Protein AF-A0A9W7D9N8-F1 (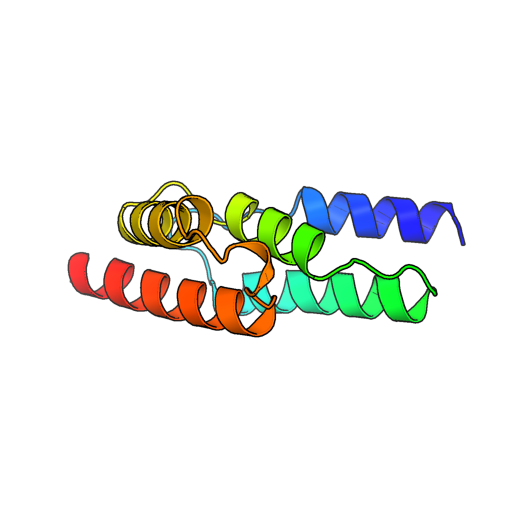afdb_monomer_lite)

Secondary structure (DSSP, 8-state):
-HHHHHHHHHHHHH--PPTT--HHHHHHHHHHHHHHHHHTT----HHHHHHHHHHHS-S-HHHHHHHHHHHT-TTGGG--HHHHHHHHHHHHHHHHHTT-

Radius of gyration: 13.98 Å; chains: 1; bounding box: 38×23×36 Å

pLDDT: mean 94.78, std 7.56, range [47.47, 98.56]

Foldseek 3Di:
DVVVLVVLVVCLQPQAADVVHDLVVSLVSNVVSQVVNVVVVRHDDFLNLLVSLLVRYDPDDLSVVLSCCLVPDPVVVPDGNVNSSVSSVVSSVVSVVVVD

Organism: NCBI:txid1490495

Structure (mmCIF, N/CA/C/O backbone):
data_AF-A0A9W7D9N8-F1
#
_entry.id   AF-A0A9W7D9N8-F1
#
loop_
_atom_site.group_PDB
_atom_site.id
_atom_site.type_symbol
_atom_site.label_atom_id
_atom_site.label_alt_id
_atom_site.label_comp_id
_atom_site.label_asym_id
_atom_site.label_entity_id
_atom_site.label_seq_id
_atom_site.pdbx_PDB_ins_code
_atom_site.Cartn_x
_atom_site.Cartn_y
_atom_site.Cartn_z
_atom_site.occupancy
_atom_site.B_iso_or_equiv
_atom_site.auth_seq_id
_atom_site.auth_comp_id
_atom_site.auth_asym_id
_atom_site.auth_atom_id
_atom_site.pdbx_PDB_model_num
ATOM 1 N N . MET A 1 1 ? 14.584 2.618 -21.177 1.00 70.06 1 MET A N 1
ATOM 2 C CA . MET A 1 1 ? 14.310 1.627 -20.114 1.00 70.06 1 MET A CA 1
ATOM 3 C C . MET A 1 1 ? 14.517 2.194 -18.707 1.00 70.06 1 MET A C 1
ATOM 5 O O . MET A 1 1 ? 13.548 2.288 -17.966 1.00 70.06 1 MET A O 1
ATOM 9 N N . ALA A 1 2 ? 15.721 2.668 -18.358 1.00 86.81 2 ALA A N 1
ATOM 10 C CA . ALA A 1 2 ? 16.037 3.171 -17.010 1.00 86.81 2 ALA A CA 1
ATOM 11 C C . ALA A 1 2 ? 15.096 4.284 -16.494 1.00 86.81 2 ALA A C 1
ATOM 13 O O . ALA A 1 2 ? 14.679 4.253 -15.338 1.00 86.81 2 ALA A O 1
ATOM 14 N N . HIS A 1 3 ? 14.693 5.231 -17.354 1.00 92.25 3 HIS A N 1
ATOM 15 C CA . HIS A 1 3 ? 13.734 6.281 -16.981 1.00 92.25 3 HIS A CA 1
ATOM 16 C C . HIS A 1 3 ? 12.356 5.729 -16.581 1.00 92.25 3 HIS A C 1
ATOM 18 O O . HIS A 1 3 ? 11.759 6.228 -15.630 1.00 92.25 3 HIS A O 1
ATOM 24 N N . ARG A 1 4 ? 11.868 4.677 -17.259 1.00 94.88 4 ARG A N 1
ATOM 25 C CA . ARG A 1 4 ? 10.563 4.064 -16.960 1.00 94.88 4 ARG A CA 1
ATOM 26 C C . ARG A 1 4 ? 10.597 3.327 -15.627 1.00 94.88 4 ARG A C 1
ATOM 28 O O . ARG A 1 4 ? 9.733 3.572 -14.796 1.00 94.88 4 ARG A O 1
ATOM 35 N N . VAL A 1 5 ? 11.631 2.515 -15.397 1.00 96.38 5 VAL A N 1
ATOM 36 C CA . VAL A 1 5 ? 11.847 1.821 -14.116 1.00 96.38 5 VAL A CA 1
ATOM 37 C C . VAL A 1 5 ? 11.906 2.821 -12.959 1.00 96.38 5 VAL A C 1
ATOM 39 O O . VAL A 1 5 ? 11.215 2.653 -11.957 1.00 96.38 5 VAL A O 1
ATOM 42 N N . ARG A 1 6 ? 12.668 3.913 -13.115 1.00 95.81 6 ARG A N 1
ATOM 43 C CA . ARG A 1 6 ? 12.755 4.964 -12.092 1.00 95.81 6 ARG A CA 1
ATOM 44 C C . ARG A 1 6 ? 11.401 5.625 -11.823 1.00 95.81 6 ARG A C 1
ATOM 46 O O . ARG A 1 6 ? 11.062 5.824 -10.662 1.00 95.81 6 ARG A O 1
ATOM 53 N N . SER A 1 7 ? 10.639 5.944 -12.871 1.00 97.12 7 SER A N 1
ATOM 54 C CA . SER A 1 7 ? 9.294 6.520 -12.734 1.00 97.12 7 SER A CA 1
ATOM 55 C C . SER A 1 7 ? 8.368 5.588 -11.956 1.00 97.12 7 SER A C 1
ATOM 57 O O . SER A 1 7 ? 7.801 6.002 -10.956 1.00 97.12 7 SER A O 1
ATOM 59 N N . LEU A 1 8 ? 8.280 4.317 -12.352 1.00 97.56 8 LEU A N 1
ATOM 60 C CA . LEU A 1 8 ? 7.396 3.340 -11.711 1.00 97.56 8 LEU A CA 1
ATOM 61 C C . LEU A 1 8 ? 7.773 3.070 -10.255 1.00 97.56 8 LEU A C 1
ATOM 63 O O . LEU A 1 8 ? 6.899 2.956 -9.400 1.00 97.56 8 LEU A O 1
ATOM 67 N N . ARG A 1 9 ? 9.073 3.009 -9.947 1.00 96.44 9 ARG A N 1
ATOM 68 C CA . ARG A 1 9 ? 9.549 2.883 -8.564 1.00 96.44 9 ARG A CA 1
ATOM 69 C C . ARG A 1 9 ? 9.135 4.095 -7.725 1.00 96.44 9 ARG A C 1
ATOM 71 O O . ARG A 1 9 ? 8.686 3.926 -6.593 1.00 96.44 9 ARG A O 1
ATOM 78 N N . ASN A 1 10 ? 9.267 5.302 -8.274 1.00 96.56 10 ASN A N 1
ATOM 79 C CA . ASN A 1 10 ? 8.825 6.524 -7.602 1.00 96.56 10 ASN A CA 1
ATOM 80 C C . ASN A 1 10 ? 7.302 6.537 -7.406 1.00 96.56 10 ASN A C 1
ATOM 82 O O . ASN A 1 10 ? 6.826 6.908 -6.333 1.00 96.56 10 ASN A O 1
ATOM 86 N N . ASP A 1 11 ? 6.538 6.099 -8.407 1.00 97.50 11 ASP A N 1
ATOM 87 C CA . ASP A 1 11 ? 5.078 5.996 -8.336 1.00 97.50 11 ASP A CA 1
ATOM 88 C C . ASP A 1 11 ? 4.644 4.982 -7.272 1.00 97.50 11 ASP A C 1
ATOM 90 O O . ASP A 1 11 ? 3.697 5.231 -6.525 1.00 97.50 11 ASP A O 1
ATOM 94 N N . LEU A 1 12 ? 5.355 3.857 -7.158 1.00 97.25 12 LEU A N 1
ATOM 95 C CA . LEU A 1 12 ? 5.099 2.847 -6.135 1.00 97.25 12 LEU A CA 1
ATOM 96 C C . LEU A 1 12 ? 5.351 3.409 -4.730 1.00 97.25 12 LEU A C 1
ATOM 98 O O . LEU A 1 12 ? 4.488 3.283 -3.866 1.00 97.25 12 LEU A O 1
ATOM 102 N N . TRP A 1 13 ? 6.480 4.095 -4.522 1.00 95.38 13 TRP A N 1
ATOM 103 C CA . TRP A 1 13 ? 6.836 4.691 -3.227 1.00 95.38 13 TRP A CA 1
ATOM 104 C C . TRP A 1 13 ? 5.914 5.847 -2.808 1.00 95.38 13 TRP A C 1
ATOM 106 O O . TRP A 1 13 ? 5.601 6.024 -1.629 1.00 95.38 13 TRP A O 1
ATOM 116 N N . SER A 1 14 ? 5.470 6.650 -3.777 1.00 96.31 14 SER A N 1
ATOM 117 C CA . SER A 1 14 ? 4.612 7.819 -3.544 1.00 96.31 14 SER A CA 1
ATOM 118 C C . SER A 1 14 ? 3.118 7.493 -3.508 1.00 96.31 14 SER A C 1
ATOM 120 O O . SER A 1 14 ? 2.312 8.354 -3.157 1.00 96.31 14 SER A O 1
ATOM 122 N N . THR A 1 15 ? 2.719 6.261 -3.837 1.00 97.12 15 THR A N 1
ATOM 123 C CA . THR A 1 15 ? 1.316 5.849 -3.776 1.00 97.12 15 THR A CA 1
ATOM 124 C C . THR A 1 15 ? 0.869 5.742 -2.319 1.00 97.12 15 THR A C 1
ATOM 126 O O . THR A 1 15 ? 1.289 4.856 -1.580 1.00 97.12 15 THR A O 1
ATOM 129 N N . LYS A 1 16 ? -0.013 6.658 -1.912 1.00 98.00 16 LYS A N 1
ATOM 130 C CA . LYS A 1 16 ? -0.618 6.711 -0.579 1.00 98.00 16 LYS A CA 1
ATOM 131 C C . LYS A 1 16 ? -2.134 6.576 -0.678 1.00 98.00 16 LYS A C 1
ATOM 133 O O . LYS A 1 16 ? -2.762 7.150 -1.568 1.00 98.00 16 LYS A O 1
ATOM 138 N N . LEU A 1 17 ? -2.710 5.843 0.261 1.00 98.00 17 LEU A N 1
ATOM 139 C CA . LEU A 1 17 ? -4.143 5.736 0.464 1.00 98.00 17 LEU A CA 1
ATOM 140 C C . LEU A 1 17 ? -4.617 6.931 1.294 1.00 98.00 17 LEU A C 1
ATOM 142 O O . LEU A 1 17 ? -4.159 7.151 2.415 1.00 98.00 17 LEU A O 1
ATOM 146 N N . SER A 1 18 ? -5.565 7.693 0.758 1.00 95.50 18 SER A N 1
ATOM 147 C CA . SER A 1 18 ? -6.236 8.746 1.520 1.00 95.50 18 SER A CA 1
ATOM 148 C C . SER A 1 18 ? -7.130 8.147 2.620 1.00 95.50 18 SER A C 1
ATOM 150 O O . SER A 1 18 ? -7.711 7.080 2.406 1.00 95.50 18 SER A O 1
ATOM 152 N N . PRO A 1 19 ? -7.310 8.824 3.771 1.00 93.25 19 PRO A N 1
ATOM 153 C CA . PRO A 1 19 ? -8.244 8.384 4.808 1.00 93.25 19 PRO A CA 1
ATOM 154 C C . PRO A 1 19 ? -9.657 8.152 4.252 1.00 93.25 19 PRO A C 1
ATOM 156 O O . PRO A 1 19 ? -10.231 9.039 3.625 1.00 93.25 19 PRO A O 1
ATOM 159 N N . GLY A 1 20 ? -10.221 6.961 4.480 1.00 90.06 20 GLY A N 1
ATOM 160 C CA . GLY A 1 20 ? -11.530 6.573 3.931 1.00 90.06 20 GLY A CA 1
ATOM 161 C C . GLY A 1 20 ? -11.559 6.305 2.417 1.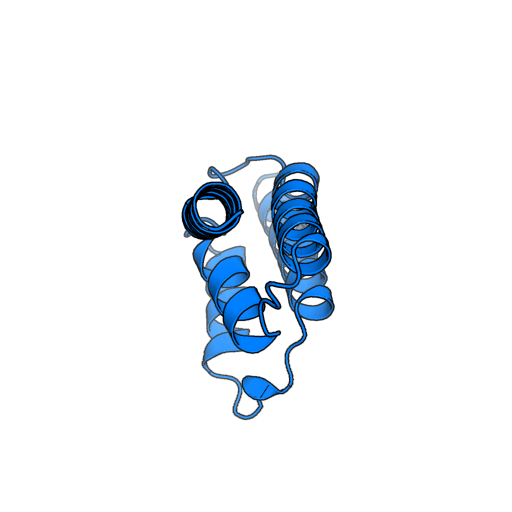00 90.06 20 GLY A C 1
ATOM 162 O O . GLY A 1 20 ? -12.639 6.145 1.856 1.00 90.06 20 GLY A O 1
ATOM 163 N N . GLY A 1 21 ? -10.402 6.265 1.751 1.00 94.75 21 GLY A N 1
ATOM 164 C CA . GLY A 1 21 ? -10.294 5.934 0.333 1.00 94.75 21 GLY A CA 1
ATOM 165 C C . GLY A 1 21 ? -10.592 4.463 0.020 1.00 94.75 21 GLY A C 1
ATOM 166 O O . GLY A 1 21 ? -10.707 3.612 0.900 1.00 94.75 21 GLY A O 1
ATOM 167 N N . ASP A 1 22 ? -10.682 4.146 -1.272 1.00 96.88 22 ASP A N 1
ATOM 168 C CA . ASP A 1 22 ? -10.908 2.777 -1.744 1.00 96.88 22 ASP A CA 1
ATOM 169 C C . ASP A 1 22 ? -9.630 1.927 -1.627 1.00 96.88 22 ASP A C 1
ATOM 171 O O . ASP A 1 22 ? -8.730 1.976 -2.474 1.00 96.88 22 ASP A O 1
ATOM 175 N N . VAL A 1 23 ? -9.584 1.103 -0.580 1.00 97.88 23 VAL A N 1
ATOM 176 C CA . VAL A 1 23 ? -8.498 0.157 -0.298 1.00 97.88 23 VAL A CA 1
ATOM 177 C C . VAL A 1 23 ? -8.301 -0.862 -1.416 1.00 97.88 23 VAL A C 1
ATOM 179 O O . VAL A 1 23 ? -7.162 -1.188 -1.759 1.00 97.88 23 VAL A O 1
ATOM 182 N N . LYS A 1 24 ? -9.377 -1.358 -2.038 1.00 97.69 24 LYS A N 1
ATOM 183 C CA . LYS A 1 24 ? -9.273 -2.342 -3.124 1.00 97.69 24 LYS A CA 1
ATOM 184 C C . LYS A 1 24 ? -8.591 -1.718 -4.337 1.00 97.69 24 LYS A C 1
ATOM 186 O O . LYS A 1 24 ? -7.683 -2.333 -4.905 1.00 97.69 24 LYS A O 1
ATOM 191 N N . LYS A 1 25 ? -8.995 -0.503 -4.717 1.00 98.19 25 LYS A N 1
ATOM 192 C CA . LYS A 1 25 ? -8.381 0.247 -5.822 1.00 98.19 25 LYS A CA 1
ATOM 193 C C . LYS A 1 25 ? -6.920 0.587 -5.527 1.00 98.19 25 LYS A C 1
ATOM 195 O O . LYS A 1 25 ? -6.071 0.388 -6.393 1.00 98.19 25 LYS A O 1
ATOM 200 N N . HIS A 1 26 ? -6.623 1.040 -4.308 1.00 98.50 26 HIS A N 1
ATOM 201 C CA . HIS A 1 26 ? -5.263 1.354 -3.859 1.00 98.50 26 HIS A CA 1
ATOM 202 C C . HIS A 1 26 ? -4.320 0.151 -3.960 1.00 98.50 26 HIS A C 1
ATOM 204 O O . HIS A 1 26 ? -3.294 0.219 -4.635 1.00 98.50 26 HIS A O 1
ATOM 210 N N . LEU A 1 27 ? -4.708 -0.984 -3.372 1.00 98.50 27 LEU A N 1
ATOM 211 C CA . LEU A 1 27 ? -3.906 -2.208 -3.407 1.00 98.50 27 LEU A CA 1
ATOM 212 C C . LEU A 1 27 ? -3.727 -2.714 -4.843 1.00 98.50 27 LEU A C 1
ATOM 214 O O . LEU A 1 27 ? -2.624 -3.094 -5.223 1.00 98.50 27 LEU A O 1
ATOM 218 N N . SER A 1 28 ? -4.778 -2.660 -5.668 1.00 98.50 28 SER A N 1
ATOM 219 C CA . SER A 1 28 ? -4.672 -3.040 -7.084 1.00 98.50 28 SER A CA 1
ATOM 220 C C . SER A 1 28 ? -3.629 -2.189 -7.813 1.00 98.50 28 SER A C 1
ATOM 222 O O . SER A 1 28 ? -2.801 -2.730 -8.539 1.00 98.50 28 SER A O 1
ATOM 224 N N . LYS A 1 29 ? -3.601 -0.870 -7.570 1.00 98.50 29 LYS A N 1
ATOM 225 C CA . LYS A 1 29 ? -2.590 0.025 -8.150 1.00 98.50 29 LYS A CA 1
ATOM 226 C C . LYS A 1 29 ? -1.170 -0.375 -7.734 1.00 98.50 29 LYS A C 1
ATOM 228 O O . LYS A 1 29 ? -0.309 -0.493 -8.599 1.00 98.50 29 LYS A O 1
ATOM 233 N N . MET A 1 30 ? -0.922 -0.599 -6.443 1.00 98.56 30 MET A N 1
ATOM 234 C CA . MET A 1 30 ? 0.420 -0.950 -5.956 1.00 98.56 30 MET A CA 1
ATOM 235 C C . MET A 1 30 ? 0.921 -2.284 -6.520 1.00 98.56 30 MET A C 1
ATOM 237 O O . MET A 1 30 ? 2.067 -2.374 -6.956 1.00 98.56 30 MET A O 1
ATOM 241 N N . PHE A 1 31 ? 0.068 -3.311 -6.557 1.00 98.44 31 PHE A N 1
ATOM 242 C CA . PHE A 1 31 ? 0.447 -4.608 -7.124 1.00 98.44 31 PHE A CA 1
ATOM 243 C C . PHE A 1 31 ? 0.660 -4.535 -8.638 1.00 98.44 31 PHE A C 1
ATOM 245 O O . PHE A 1 31 ? 1.619 -5.122 -9.128 1.00 98.44 31 PHE A O 1
ATOM 252 N N . ASN A 1 32 ? -0.144 -3.754 -9.364 1.00 98.44 32 ASN A N 1
ATOM 253 C CA . ASN A 1 32 ? 0.072 -3.536 -10.795 1.00 98.44 32 ASN A CA 1
ATOM 254 C C . ASN A 1 32 ? 1.411 -2.837 -11.073 1.00 98.44 32 ASN A C 1
ATOM 256 O O . ASN A 1 32 ? 2.118 -3.241 -11.989 1.00 98.44 32 ASN A O 1
ATOM 260 N N . LEU A 1 33 ? 1.794 -1.839 -10.265 1.00 98.50 33 LEU A N 1
ATOM 261 C CA . LEU A 1 33 ? 3.104 -1.184 -10.376 1.00 98.50 33 LEU A CA 1
ATOM 262 C C . LEU A 1 33 ? 4.255 -2.168 -10.128 1.00 98.50 33 LEU A C 1
ATOM 264 O O . LEU A 1 33 ? 5.243 -2.146 -10.859 1.00 98.50 33 LEU A O 1
ATOM 268 N N . ARG A 1 34 ? 4.121 -3.062 -9.137 1.00 98.12 34 ARG A N 1
ATOM 269 C CA . ARG A 1 34 ? 5.097 -4.135 -8.893 1.00 98.12 34 ARG A CA 1
ATOM 270 C C . ARG A 1 34 ? 5.198 -5.090 -10.085 1.00 98.12 34 ARG A C 1
ATOM 272 O O . ARG A 1 34 ? 6.305 -5.398 -10.506 1.00 98.12 34 ARG A O 1
ATOM 279 N N . THR A 1 35 ? 4.068 -5.533 -10.636 1.00 98.19 35 THR A N 1
ATOM 280 C CA . THR A 1 35 ? 4.035 -6.407 -11.820 1.00 98.19 35 THR A CA 1
ATOM 281 C C . THR A 1 35 ? 4.649 -5.729 -13.042 1.00 98.19 35 THR A C 1
ATOM 283 O O . THR A 1 35 ? 5.387 -6.366 -13.788 1.00 98.19 35 THR A O 1
ATOM 286 N N . GLU A 1 36 ? 4.393 -4.434 -13.245 1.00 98.00 36 GLU A N 1
ATOM 287 C CA . GLU A 1 36 ? 5.002 -3.690 -14.346 1.00 98.00 36 GLU A CA 1
ATOM 288 C C . GLU A 1 36 ? 6.522 -3.590 -14.168 1.00 98.00 36 GLU A C 1
ATOM 290 O O . GLU A 1 36 ? 7.260 -3.862 -15.109 1.00 98.00 36 GLU A O 1
ATOM 295 N N . LEU A 1 37 ? 7.011 -3.284 -12.963 1.00 97.88 37 LEU A N 1
ATOM 296 C CA . LEU A 1 37 ? 8.447 -3.292 -12.663 1.00 97.88 37 LEU A CA 1
ATOM 297 C C . LEU A 1 37 ? 9.092 -4.658 -12.941 1.00 97.88 37 LEU A C 1
ATOM 299 O O . LEU A 1 37 ? 10.141 -4.713 -13.584 1.00 97.88 37 LEU A O 1
ATOM 303 N N . ASP A 1 38 ? 8.439 -5.745 -12.536 1.00 97.44 38 ASP A N 1
ATOM 304 C CA . ASP A 1 38 ? 8.929 -7.106 -12.765 1.00 97.44 38 ASP A CA 1
ATOM 305 C C . ASP A 1 38 ? 8.992 -7.452 -14.263 1.00 97.44 38 ASP A C 1
ATOM 307 O O . ASP A 1 38 ? 10.003 -7.963 -14.745 1.00 97.44 38 ASP A O 1
ATOM 311 N N . SER A 1 39 ? 7.986 -7.037 -15.046 1.00 97.38 39 SER A N 1
ATOM 312 C CA . SER A 1 39 ? 7.997 -7.175 -16.514 1.00 97.38 39 SER A CA 1
ATOM 313 C C . SER A 1 39 ? 9.153 -6.424 -17.190 1.00 97.38 39 SER A C 1
ATOM 315 O O . SER A 1 39 ? 9.578 -6.774 -18.291 1.00 97.38 39 SER A O 1
ATOM 317 N N . LEU A 1 40 ? 9.689 -5.403 -16.513 1.00 96.88 40 LEU A N 1
ATOM 318 C CA . LEU A 1 40 ? 10.853 -4.624 -16.929 1.00 96.88 40 LEU A CA 1
ATOM 319 C C . LEU A 1 40 ? 12.171 -5.168 -16.341 1.00 96.88 40 LEU A C 1
ATOM 321 O O . LEU A 1 40 ? 13.183 -4.467 -16.388 1.00 96.88 40 LEU A O 1
ATOM 325 N N . GLN A 1 41 ? 12.169 -6.393 -15.802 1.00 96.19 41 GLN A N 1
ATOM 326 C CA . GLN A 1 41 ? 13.307 -7.049 -15.142 1.00 96.19 41 GLN A CA 1
ATOM 327 C C . GLN A 1 41 ? 13.827 -6.293 -13.906 1.00 96.19 41 GLN A C 1
ATOM 329 O O . GLN A 1 41 ? 14.992 -6.421 -13.530 1.00 96.19 41 GLN A O 1
ATOM 334 N N . TYR A 1 42 ? 12.970 -5.495 -13.262 1.00 96.94 42 TYR A N 1
ATOM 335 C CA . TYR A 1 42 ? 13.253 -4.864 -11.978 1.00 96.94 42 TYR A CA 1
ATOM 336 C C . TYR A 1 42 ? 12.422 -5.539 -10.887 1.00 96.94 42 TYR A C 1
ATOM 338 O O . TYR A 1 42 ? 11.250 -5.221 -10.681 1.00 96.94 42 TYR A O 1
ATOM 346 N N . THR A 1 43 ? 13.034 -6.467 -10.160 1.00 96.50 43 THR A N 1
ATOM 347 C CA . THR A 1 43 ? 12.359 -7.159 -9.062 1.00 96.50 43 THR A CA 1
ATOM 348 C C . THR A 1 43 ? 12.299 -6.265 -7.826 1.00 96.50 43 THR A C 1
ATOM 350 O O . THR A 1 43 ? 13.322 -5.839 -7.294 1.00 96.50 43 THR A O 1
ATOM 353 N N . VAL A 1 44 ? 11.083 -5.999 -7.347 1.00 96.75 44 VAL A N 1
ATOM 354 C CA . VAL A 1 44 ? 10.857 -5.475 -5.994 1.00 96.75 44 VAL A CA 1
ATOM 355 C C . VAL A 1 44 ? 10.736 -6.676 -5.067 1.00 96.75 44 VAL A C 1
ATOM 357 O O . VAL A 1 44 ? 9.785 -7.455 -5.202 1.00 96.75 44 VAL A O 1
ATOM 360 N N . ASP A 1 45 ? 11.697 -6.845 -4.164 1.00 96.00 45 ASP A N 1
ATOM 361 C CA . ASP A 1 45 ? 11.668 -7.926 -3.185 1.00 96.00 45 ASP A CA 1
ATOM 362 C C . ASP A 1 45 ? 10.481 -7.788 -2.216 1.00 96.00 45 ASP A C 1
ATOM 364 O O . ASP A 1 45 ? 9.843 -6.737 -2.095 1.00 96.00 45 ASP A O 1
ATO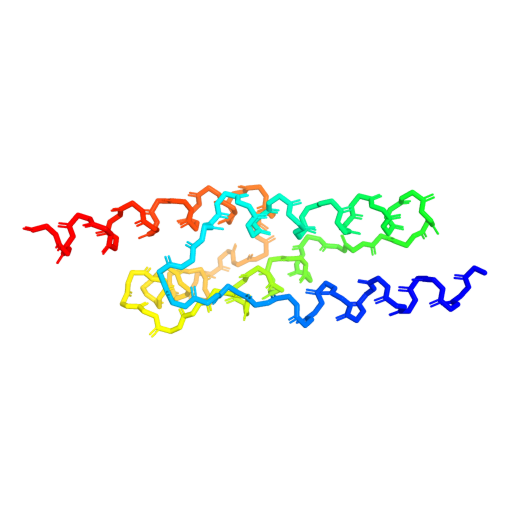M 368 N N . ASP A 1 46 ? 10.137 -8.899 -1.569 1.00 96.75 46 ASP A N 1
ATOM 369 C CA . ASP A 1 46 ? 8.964 -8.969 -0.703 1.00 96.75 46 ASP A CA 1
ATOM 370 C C . ASP A 1 46 ? 9.081 -8.053 0.518 1.00 96.75 46 ASP A C 1
ATOM 372 O O . ASP A 1 46 ? 8.084 -7.435 0.888 1.00 96.75 46 ASP A O 1
ATOM 376 N N . ILE A 1 47 ? 10.278 -7.900 1.093 1.00 95.62 47 ILE A N 1
ATOM 377 C CA . ILE A 1 47 ? 10.506 -7.045 2.264 1.00 95.62 47 ILE A CA 1
ATOM 378 C C . ILE A 1 47 ? 10.249 -5.585 1.884 1.00 95.62 47 ILE A C 1
ATOM 380 O O . ILE A 1 47 ? 9.441 -4.911 2.524 1.00 95.62 47 ILE A O 1
ATOM 384 N N . ALA A 1 48 ? 10.849 -5.121 0.787 1.00 95.81 48 ALA A N 1
ATOM 385 C CA . ALA A 1 48 ? 10.646 -3.775 0.269 1.00 95.81 48 ALA A CA 1
ATOM 386 C C . ALA A 1 48 ? 9.173 -3.517 -0.077 1.00 95.81 48 ALA A C 1
ATOM 388 O O . ALA A 1 48 ? 8.631 -2.456 0.236 1.00 95.81 48 ALA A O 1
ATOM 389 N N . MET A 1 49 ? 8.492 -4.486 -0.695 1.00 97.62 49 MET A N 1
ATOM 390 C CA . MET A 1 49 ? 7.071 -4.348 -1.014 1.00 97.62 49 MET A CA 1
ATOM 391 C C . MET A 1 49 ? 6.197 -4.303 0.249 1.00 97.62 49 MET A C 1
ATOM 393 O O . MET A 1 49 ? 5.238 -3.530 0.294 1.00 97.62 49 MET A O 1
ATOM 397 N N . VAL A 1 50 ? 6.513 -5.097 1.279 1.00 97.75 50 VAL A N 1
ATOM 398 C CA . VAL A 1 50 ? 5.832 -5.047 2.581 1.00 97.75 50 VAL A CA 1
ATOM 399 C C . VAL A 1 50 ? 6.005 -3.673 3.216 1.00 97.75 50 VAL A C 1
ATOM 401 O O . VAL A 1 50 ? 5.006 -3.052 3.573 1.00 97.75 50 VAL A O 1
ATOM 404 N N . GLU A 1 51 ? 7.228 -3.152 3.299 1.00 96.50 51 GLU A N 1
ATOM 405 C CA . GLU A 1 51 ? 7.478 -1.811 3.839 1.00 96.50 51 GLU A CA 1
ATOM 406 C C . GLU A 1 51 ? 6.693 -0.739 3.078 1.00 96.50 51 GLU A C 1
ATOM 408 O O . GLU A 1 51 ? 6.009 0.080 3.694 1.00 96.50 51 GLU A O 1
ATOM 413 N N . MET A 1 52 ? 6.699 -0.789 1.743 1.00 97.50 52 MET A N 1
ATOM 414 C CA . MET A 1 52 ? 5.929 0.138 0.912 1.00 97.50 52 MET A CA 1
ATOM 415 C C . MET A 1 52 ? 4.424 0.040 1.179 1.00 97.50 52 MET A C 1
ATOM 417 O O . MET A 1 52 ? 3.758 1.071 1.270 1.00 97.50 52 MET A O 1
ATOM 421 N N . LEU A 1 53 ? 3.871 -1.167 1.336 1.00 98.31 53 LEU A N 1
ATOM 422 C CA . LEU A 1 53 ? 2.459 -1.366 1.679 1.00 98.31 53 LEU A CA 1
ATOM 423 C C . LEU A 1 53 ? 2.119 -0.753 3.042 1.00 98.31 53 LEU A C 1
ATOM 425 O O . LEU A 1 53 ? 1.119 -0.039 3.145 1.00 98.31 53 LEU A O 1
ATOM 429 N N . LEU A 1 54 ? 2.953 -0.973 4.062 1.00 97.62 54 LEU A 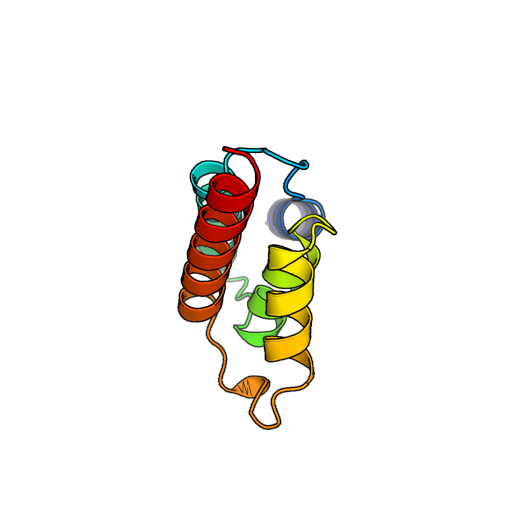N 1
ATOM 430 C CA . LEU A 1 54 ? 2.758 -0.399 5.399 1.00 97.62 54 LEU A CA 1
ATOM 431 C C . LEU A 1 54 ? 2.847 1.129 5.381 1.00 97.62 54 LEU A C 1
ATOM 433 O O . LEU A 1 54 ? 2.036 1.803 6.006 1.00 97.62 54 LEU A O 1
ATOM 437 N N . GLU A 1 55 ? 3.791 1.686 4.631 1.00 97.44 55 GLU A N 1
ATOM 438 C CA . GLU A 1 55 ? 3.932 3.133 4.476 1.00 97.44 55 GLU A CA 1
ATOM 439 C C . GLU A 1 55 ? 2.813 3.749 3.625 1.00 97.44 55 GLU A C 1
ATOM 441 O O . GLU A 1 55 ? 2.584 4.958 3.674 1.00 97.44 55 GLU A O 1
ATOM 446 N N . SER A 1 56 ? 2.120 2.952 2.809 1.00 98.19 56 SER A N 1
ATOM 447 C CA . SER A 1 56 ? 1.078 3.446 1.908 1.00 98.19 56 SER A CA 1
ATOM 448 C C . SER A 1 56 ? -0.263 3.716 2.589 1.00 98.19 56 SER A C 1
ATOM 450 O O . SER A 1 56 ? -1.061 4.477 2.043 1.00 98.19 56 SER A O 1
ATOM 452 N N . VAL A 1 57 ? -0.536 3.101 3.744 1.00 97.94 57 VAL A N 1
ATOM 453 C CA . VAL A 1 57 ? -1.826 3.221 4.443 1.00 97.94 57 VAL A CA 1
ATOM 454 C C . VAL A 1 57 ? -1.848 4.421 5.400 1.00 97.94 57 VAL A C 1
ATOM 456 O O . VAL A 1 57 ? -0.813 4.768 5.972 1.00 97.94 57 VAL A O 1
ATOM 459 N N . PRO A 1 58 ? -3.010 5.075 5.597 1.00 96.62 58 PRO A N 1
ATOM 460 C CA . PRO A 1 58 ? -3.110 6.256 6.443 1.00 96.62 58 PRO A CA 1
ATOM 461 C C . PRO A 1 58 ? -2.983 5.900 7.928 1.00 96.62 58 PRO A C 1
ATOM 463 O O . PRO A 1 58 ? -3.205 4.762 8.344 1.00 96.62 58 PRO A O 1
ATOM 466 N N . ASN A 1 59 ? -2.705 6.914 8.745 1.00 95.06 59 ASN A N 1
ATOM 467 C CA . ASN A 1 59 ? -2.581 6.778 10.196 1.00 95.06 59 ASN A CA 1
ATOM 468 C C . ASN A 1 59 ? -3.964 6.775 10.872 1.00 95.06 59 ASN A C 1
ATOM 470 O O . ASN A 1 59 ? -4.332 7.716 11.573 1.00 95.06 59 ASN A O 1
ATOM 474 N N . GLN A 1 60 ? -4.771 5.749 10.593 1.00 94.88 60 GLN A N 1
ATOM 475 C CA . GLN A 1 60 ? -6.053 5.502 11.266 1.00 94.88 60 GLN A CA 1
ATOM 476 C C . GLN A 1 60 ? -5.912 4.326 12.243 1.00 94.88 60 GLN A C 1
ATOM 478 O O . GLN A 1 60 ? -5.072 3.458 11.995 1.00 94.88 60 GLN A O 1
ATOM 483 N N . PRO A 1 61 ? -6.718 4.265 13.322 1.00 95.50 61 PRO A N 1
ATOM 484 C CA . PRO A 1 61 ? -6.500 3.326 14.424 1.00 95.50 61 PRO A CA 1
ATOM 485 C C . PRO A 1 61 ? -6.295 1.869 13.993 1.00 95.50 61 PRO A C 1
ATOM 487 O O . PRO A 1 61 ? -5.311 1.246 14.384 1.00 95.50 61 PRO A O 1
ATOM 490 N N . GLU A 1 62 ? -7.155 1.337 13.121 1.00 96.56 62 GLU A N 1
ATOM 491 C CA . GLU A 1 62 ? -7.061 -0.067 12.701 1.00 96.56 62 GLU A CA 1
ATOM 492 C C . GLU A 1 62 ? -5.846 -0.350 11.809 1.00 96.56 62 GLU A C 1
ATOM 494 O O . GLU A 1 62 ? -5.261 -1.435 11.878 1.00 96.56 62 GLU A O 1
ATOM 499 N N . PHE A 1 63 ? -5.422 0.627 11.000 1.00 97.56 63 PHE A N 1
ATOM 500 C CA . PHE A 1 63 ? -4.195 0.515 10.212 1.00 97.56 63 PHE A CA 1
ATOM 501 C C . PHE A 1 63 ? -2.946 0.636 11.088 1.00 97.56 63 PHE A C 1
ATOM 503 O O . PHE A 1 63 ? -1.994 -0.107 10.870 1.00 97.56 63 PHE A O 1
ATOM 510 N N . GLU A 1 64 ? -2.936 1.516 12.091 1.00 97.38 64 GLU A N 1
ATOM 511 C CA . GLU A 1 64 ? -1.825 1.627 13.048 1.00 97.38 64 GLU A CA 1
ATOM 512 C C . GLU A 1 64 ? -1.655 0.349 13.871 1.00 97.38 64 GLU A C 1
ATOM 514 O O . GLU A 1 64 ? -0.548 -0.183 13.953 1.00 97.38 64 GLU A O 1
ATOM 519 N N . ASN A 1 65 ? -2.753 -0.206 14.392 1.00 96.62 65 ASN A N 1
ATOM 520 C CA . ASN A 1 65 ? -2.738 -1.475 15.122 1.00 96.62 65 ASN A CA 1
ATOM 521 C C . ASN A 1 65 ? -2.152 -2.605 14.264 1.00 96.62 65 ASN A C 1
ATOM 523 O O . ASN A 1 65 ? -1.295 -3.366 14.716 1.00 96.62 65 ASN A O 1
ATOM 527 N N . MET A 1 66 ? -2.560 -2.680 12.994 1.00 97.12 66 MET A N 1
ATOM 528 C CA . MET A 1 66 ? -2.007 -3.636 12.035 1.00 97.12 66 MET A CA 1
ATOM 529 C C . MET A 1 66 ? -0.511 -3.391 11.767 1.00 97.12 66 MET A C 1
ATOM 531 O O . MET A 1 66 ? 0.272 -4.341 11.791 1.00 97.12 66 MET A O 1
ATOM 535 N N . LYS A 1 67 ? -0.090 -2.139 11.531 1.00 97.19 67 LYS A N 1
ATOM 536 C CA . LYS A 1 67 ? 1.324 -1.789 11.302 1.00 97.19 67 LYS A CA 1
ATOM 537 C C . LYS A 1 67 ? 2.193 -2.180 12.494 1.00 97.19 67 LYS A C 1
ATOM 539 O O . LYS A 1 67 ? 3.255 -2.765 12.292 1.00 97.19 67 LYS A O 1
ATOM 544 N N . ALA A 1 68 ? 1.741 -1.903 13.715 1.00 96.38 68 ALA A N 1
ATOM 545 C CA . ALA A 1 68 ? 2.439 -2.285 14.938 1.00 96.38 68 ALA A CA 1
ATOM 546 C C . ALA A 1 68 ? 2.559 -3.812 15.068 1.00 96.38 68 ALA A C 1
ATOM 548 O O . ALA A 1 68 ? 3.656 -4.319 15.301 1.00 96.38 68 ALA A O 1
ATOM 549 N N . ALA A 1 69 ? 1.467 -4.551 14.838 1.00 96.00 69 ALA A N 1
ATOM 550 C CA . ALA A 1 69 ? 1.461 -6.013 14.906 1.00 96.00 69 ALA A CA 1
ATOM 551 C C . ALA A 1 69 ? 2.433 -6.668 13.912 1.00 96.00 69 ALA A C 1
ATOM 553 O O . ALA A 1 69 ? 2.994 -7.720 14.208 1.00 96.00 69 ALA A O 1
ATOM 554 N N . ILE A 1 70 ? 2.643 -6.049 12.747 1.00 96.00 70 ILE A N 1
ATOM 555 C CA . ILE A 1 70 ? 3.612 -6.514 11.752 1.00 96.00 70 ILE A CA 1
ATOM 556 C C . ILE A 1 70 ? 5.035 -6.112 12.170 1.00 96.00 70 ILE A C 1
ATOM 558 O O . ILE A 1 70 ? 5.893 -6.981 12.289 1.00 96.00 70 ILE A O 1
ATOM 562 N N . ARG A 1 71 ? 5.291 -4.824 12.445 1.00 93.94 71 ARG A N 1
ATOM 563 C CA . ARG A 1 71 ? 6.639 -4.288 12.739 1.00 93.94 71 ARG A CA 1
ATOM 564 C C . ARG A 1 71 ? 7.296 -4.892 13.972 1.00 93.94 71 ARG A C 1
ATOM 566 O O . ARG A 1 71 ? 8.506 -5.084 13.978 1.00 93.94 71 ARG A O 1
ATOM 573 N N . TYR A 1 72 ? 6.512 -5.168 15.008 1.00 93.31 72 TYR A N 1
ATOM 574 C CA . TYR A 1 72 ? 7.020 -5.740 16.254 1.00 93.31 72 TYR A CA 1
ATOM 575 C C . TYR A 1 72 ? 6.945 -7.270 16.280 1.00 93.31 72 TYR A C 1
ATOM 577 O O . TYR A 1 72 ? 7.237 -7.884 17.305 1.00 93.31 72 TYR A O 1
ATOM 585 N N . ASN A 1 73 ? 6.570 -7.906 15.166 1.00 94.62 73 ASN A N 1
ATOM 586 C CA . ASN A 1 73 ? 6.610 -9.354 15.061 1.00 94.62 73 ASN A CA 1
ATOM 587 C C . ASN A 1 73 ? 8.070 -9.830 14.933 1.00 94.62 73 ASN A C 1
ATOM 589 O O . ASN A 1 73 ? 8.772 -9.375 14.026 1.00 94.62 73 ASN A O 1
ATOM 593 N N . PRO A 1 74 ? 8.529 -10.787 15.760 1.00 92.94 74 PRO A N 1
ATOM 594 C CA . PRO A 1 74 ? 9.886 -11.329 15.651 1.00 92.94 74 PRO A CA 1
ATOM 595 C C . PRO A 1 74 ? 10.158 -12.000 14.293 1.00 92.94 74 PRO A C 1
ATOM 597 O O . PRO A 1 74 ? 11.307 -12.095 13.875 1.00 92.94 74 PRO A O 1
ATOM 600 N N . ASN A 1 75 ? 9.107 -12.406 13.575 1.00 92.44 75 ASN A N 1
ATOM 601 C CA . ASN A 1 75 ? 9.171 -13.005 12.246 1.00 92.44 75 ASN A CA 1
ATOM 602 C C . ASN A 1 75 ? 8.790 -12.007 11.137 1.00 92.44 75 ASN A C 1
ATOM 604 O O . ASN A 1 75 ? 8.160 -12.399 10.156 1.00 92.44 75 ASN A O 1
ATOM 608 N N . PHE A 1 76 ? 9.154 -10.723 11.258 1.00 88.50 76 PHE A N 1
ATOM 609 C CA . PHE A 1 76 ? 8.838 -9.698 10.247 1.00 88.50 76 PHE A CA 1
ATOM 610 C C . PHE A 1 76 ? 9.233 -10.111 8.812 1.00 88.50 76 PHE A C 1
ATOM 612 O O . PHE A 1 76 ? 8.473 -9.912 7.868 1.00 88.50 76 PHE A O 1
ATOM 619 N N . GLY A 1 77 ? 10.385 -10.766 8.641 1.00 88.75 77 GLY A N 1
ATOM 620 C CA . GLY A 1 77 ? 10.843 -11.242 7.329 1.00 88.75 77 GLY A CA 1
ATOM 621 C C . GLY A 1 77 ? 9.989 -12.357 6.705 1.00 88.75 77 GLY A C 1
ATOM 622 O O . GLY A 1 77 ? 10.169 -12.662 5.532 1.00 88.75 77 GLY A O 1
ATOM 623 N N . ALA A 1 78 ? 9.067 -12.967 7.457 1.00 92.38 78 ALA A N 1
ATOM 624 C CA . ALA A 1 78 ? 8.164 -14.002 6.954 1.00 92.38 78 ALA A CA 1
ATOM 625 C C . ALA A 1 78 ? 6.873 -13.434 6.338 1.00 92.38 78 ALA A C 1
ATOM 627 O O . ALA A 1 78 ? 6.094 -14.187 5.747 1.00 92.38 78 ALA A O 1
ATOM 628 N N . PHE A 1 79 ? 6.613 -12.128 6.474 1.00 95.75 79 PHE A N 1
ATOM 629 C CA . PHE A 1 79 ? 5.443 -11.522 5.849 1.00 95.75 79 PHE A CA 1
ATOM 630 C C . PHE A 1 79 ? 5.628 -11.420 4.340 1.00 95.75 79 PHE A C 1
ATOM 632 O O . PHE A 1 79 ? 6.609 -10.878 3.839 1.00 95.75 79 PHE A O 1
ATOM 639 N N . THR A 1 80 ? 4.622 -11.894 3.614 1.00 97.69 80 THR A N 1
ATOM 640 C CA . THR A 1 80 ? 4.541 -11.737 2.167 1.00 97.69 80 THR A CA 1
ATOM 641 C C . THR A 1 80 ? 3.662 -10.535 1.819 1.00 97.69 80 THR A C 1
ATOM 643 O O . THR A 1 80 ? 2.716 -10.216 2.552 1.00 97.69 80 THR A O 1
ATOM 646 N N . PRO A 1 81 ? 3.882 -9.885 0.665 1.00 98.19 81 PRO A N 1
ATOM 647 C CA . PRO A 1 81 ? 3.027 -8.793 0.214 1.00 98.19 81 PRO A CA 1
ATOM 648 C C . PRO A 1 81 ? 1.554 -9.188 0.097 1.00 98.19 81 PRO A C 1
ATOM 650 O O . PRO A 1 81 ? 0.676 -8.392 0.426 1.00 98.19 81 PRO A O 1
ATOM 653 N N . SER A 1 82 ? 1.258 -10.418 -0.338 1.00 98.00 82 SER A N 1
ATOM 654 C CA . SER A 1 82 ? -0.113 -10.940 -0.393 1.00 98.00 82 SER A CA 1
ATOM 655 C C . SER A 1 82 ? -0.737 -11.068 0.998 1.00 98.00 82 SER A C 1
ATOM 657 O O . SER A 1 82 ? -1.877 -10.645 1.175 1.00 98.00 82 SER A O 1
ATOM 659 N N . GLY A 1 83 ? 0.013 -11.559 1.989 1.00 98.00 83 GLY A N 1
ATOM 660 C CA . GLY A 1 83 ? -0.443 -11.608 3.378 1.00 98.00 83 GLY A CA 1
ATOM 661 C C . GLY A 1 83 ? -0.750 -10.215 3.933 1.00 98.00 83 GLY A C 1
ATOM 662 O O . GLY A 1 83 ? -1.837 -9.979 4.458 1.00 98.00 83 GLY A O 1
ATOM 663 N N . VAL A 1 84 ? 0.155 -9.251 3.733 1.00 98.25 84 VAL A N 1
ATOM 664 C CA . VAL A 1 84 ? -0.045 -7.865 4.198 1.00 98.25 84 VAL A CA 1
ATOM 665 C C . VAL A 1 84 ? -1.214 -7.186 3.479 1.00 98.25 84 VAL A C 1
ATOM 667 O O . VAL A 1 84 ? -1.994 -6.479 4.112 1.00 98.25 84 VAL A O 1
ATOM 670 N N . ARG A 1 85 ? -1.414 -7.443 2.181 1.00 98.44 85 ARG A N 1
ATOM 671 C CA . ARG A 1 85 ? -2.597 -6.981 1.433 1.00 98.44 85 ARG A CA 1
ATOM 672 C C . ARG A 1 85 ? -3.897 -7.437 2.097 1.00 98.44 85 ARG A C 1
ATOM 674 O O . ARG A 1 85 ? -4.844 -6.655 2.191 1.00 98.44 85 ARG A O 1
ATOM 681 N N . ASP A 1 86 ? -3.954 -8.689 2.531 1.00 98.38 86 ASP A N 1
ATOM 682 C CA . ASP A 1 86 ? -5.152 -9.252 3.149 1.00 98.38 86 ASP A CA 1
ATOM 683 C C . ASP A 1 86 ? -5.349 -8.699 4.574 1.00 98.38 86 ASP A C 1
ATOM 685 O O . ASP A 1 86 ? -6.473 -8.356 4.948 1.00 98.38 86 ASP A O 1
ATOM 689 N N . MET A 1 87 ? -4.263 -8.452 5.318 1.00 98.31 87 MET A N 1
ATOM 690 C CA . MET A 1 87 ? -4.313 -7.732 6.599 1.00 98.31 87 MET A CA 1
ATOM 691 C C . MET A 1 87 ? -4.819 -6.288 6.448 1.00 98.31 87 MET A C 1
ATOM 693 O O . MET A 1 87 ? -5.645 -5.854 7.253 1.00 98.31 87 MET A O 1
ATOM 697 N N . ILE A 1 88 ? -4.403 -5.566 5.398 1.00 98.31 88 ILE A N 1
ATOM 698 C CA . ILE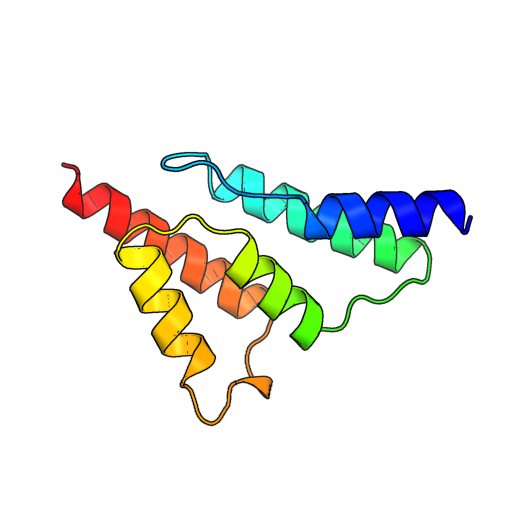 A 1 88 ? -4.888 -4.205 5.099 1.00 98.31 88 ILE A CA 1
ATOM 699 C C . ILE A 1 88 ? -6.398 -4.218 4.835 1.00 98.31 88 ILE A C 1
ATOM 701 O O . ILE A 1 88 ? -7.121 -3.363 5.342 1.00 98.31 88 ILE A O 1
ATOM 705 N N . ARG A 1 89 ? -6.907 -5.201 4.083 1.00 97.81 89 ARG A N 1
ATOM 706 C CA . ARG A 1 89 ? -8.356 -5.353 3.845 1.00 97.81 89 ARG A CA 1
ATOM 707 C C . ARG A 1 89 ? -9.129 -5.641 5.132 1.00 97.81 89 ARG A C 1
ATOM 709 O O . ARG A 1 89 ? -10.226 -5.116 5.319 1.00 97.81 89 ARG A O 1
ATOM 716 N N . ALA A 1 90 ? -8.561 -6.450 6.024 1.00 97.44 90 ALA A N 1
ATOM 717 C CA . ALA A 1 90 ? -9.170 -6.731 7.320 1.00 97.44 90 ALA A CA 1
ATOM 718 C C . ALA A 1 90 ? -9.198 -5.481 8.218 1.00 97.44 90 ALA A C 1
ATOM 720 O O . ALA A 1 90 ? -10.217 -5.208 8.849 1.00 97.44 90 ALA A O 1
ATOM 721 N N . ALA A 1 91 ? -8.116 -4.695 8.238 1.00 97.06 91 ALA A N 1
ATOM 722 C CA . ALA A 1 91 ? -8.061 -3.423 8.959 1.00 97.06 91 ALA A CA 1
ATOM 723 C C . ALA A 1 91 ? -9.081 -2.408 8.420 1.00 97.06 91 ALA A C 1
ATOM 725 O O . ALA A 1 91 ? -9.792 -1.787 9.202 1.00 97.06 91 ALA A O 1
ATOM 726 N N . ASP A 1 92 ? -9.219 -2.295 7.097 1.00 96.81 92 ASP A N 1
ATOM 727 C CA . ASP A 1 92 ? -10.233 -1.448 6.455 1.00 96.81 92 ASP A CA 1
ATOM 728 C C . ASP A 1 92 ? -11.665 -1.843 6.840 1.00 96.81 92 ASP A C 1
ATOM 730 O O . ASP A 1 92 ? -12.497 -0.981 7.117 1.00 96.81 92 ASP A O 1
ATOM 734 N N . SER A 1 93 ? -11.941 -3.148 6.895 1.00 95.62 93 SER A N 1
ATOM 735 C CA . SER A 1 93 ? -13.259 -3.669 7.278 1.00 95.62 93 SER A CA 1
ATOM 736 C C . SER A 1 93 ? -13.603 -3.275 8.718 1.00 95.62 93 SER A C 1
ATOM 738 O O . SER A 1 93 ? -14.629 -2.636 8.943 1.00 95.62 93 SER A O 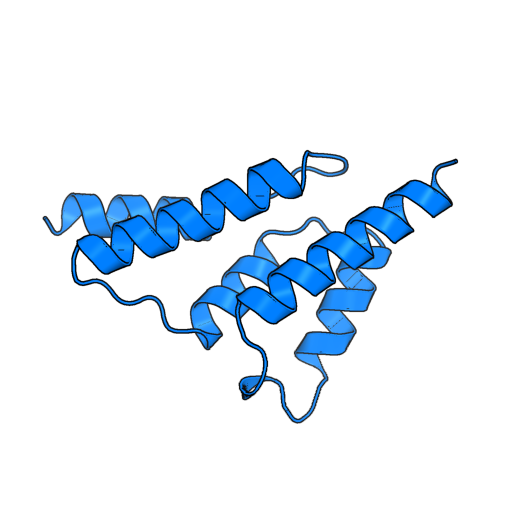1
ATOM 740 N N . ARG A 1 94 ? -12.688 -3.514 9.670 1.00 94.88 94 ARG A N 1
ATOM 741 C CA . ARG A 1 94 ? -12.853 -3.083 11.072 1.00 94.88 94 ARG A CA 1
ATOM 742 C C . ARG A 1 94 ? -13.006 -1.567 11.194 1.00 94.88 94 ARG A C 1
ATOM 744 O O . ARG A 1 94 ? -13.865 -1.076 11.917 1.00 94.88 94 ARG A O 1
ATOM 751 N N . GLN A 1 95 ? -12.212 -0.803 10.442 1.00 90.62 95 GLN A N 1
ATOM 752 C CA . GLN A 1 95 ? -12.237 0.662 10.475 1.00 90.62 95 GLN A CA 1
ATOM 753 C C . GLN A 1 95 ? -13.596 1.234 10.050 1.00 90.62 95 GLN A C 1
ATOM 755 O O . GLN A 1 95 ? -13.969 2.320 10.503 1.00 90.62 95 GLN A O 1
ATOM 760 N N . LYS A 1 96 ? -14.306 0.529 9.161 1.00 89.81 96 LYS A N 1
ATOM 761 C CA . LYS A 1 96 ? -15.651 0.876 8.692 1.00 89.81 96 LYS A CA 1
ATOM 762 C C . LYS A 1 96 ? -16.734 0.440 9.672 1.00 89.81 96 LYS A C 1
ATOM 764 O O . LYS A 1 96 ? -17.674 1.200 9.867 1.00 89.81 96 LYS A O 1
ATOM 769 N N . GLU A 1 97 ? -16.581 -0.716 10.314 1.00 86.38 97 GLU A N 1
ATOM 770 C CA . GLU A 1 97 ? -17.501 -1.194 11.356 1.00 86.38 97 GLU A CA 1
ATOM 771 C C . GLU A 1 97 ? -17.570 -0.224 12.546 1.00 86.38 97 GLU A C 1
ATOM 773 O O . GLU A 1 97 ? -18.659 0.095 13.000 1.00 86.38 97 GLU A O 1
ATOM 778 N N . PHE A 1 98 ? -16.440 0.347 12.981 1.00 66.56 98 PHE A N 1
ATOM 779 C CA . PHE A 1 98 ? -16.406 1.355 14.057 1.00 66.56 98 PHE A CA 1
ATOM 780 C C . PHE A 1 98 ? -16.924 2.752 13.660 1.00 66.56 98 PHE A C 1
ATOM 782 O O . PHE A 1 98 ? -16.919 3.668 14.482 1.00 66.56 98 PHE A O 1
ATOM 789 N N . ARG A 1 99 ? -17.311 2.953 12.395 1.00 59.81 99 ARG A N 1
ATOM 790 C CA . ARG A 1 99 ? -17.890 4.210 11.888 1.00 59.81 99 ARG A CA 1
ATOM 791 C C . ARG A 1 99 ? -19.399 4.118 11.624 1.00 59.81 99 ARG A C 1
ATOM 793 O O . ARG A 1 99 ? -19.969 5.139 11.238 1.00 59.81 99 ARG A O 1
ATOM 800 N N . GLY A 1 100 ? -19.998 2.933 11.768 1.00 47.47 100 GLY A N 1
ATOM 801 C CA . GLY A 1 100 ? -21.452 2.725 11.742 1.00 47.47 100 GLY A CA 1
ATOM 802 C C . GLY A 1 100 ? -22.067 2.937 13.116 1.00 47.47 100 GLY A C 1
ATOM 803 O O . GLY A 1 100 ? -23.227 3.396 13.146 1.00 47.47 100 GLY A O 1
#

Sequence (100 aa):
MAHRVRSLRNDLWSTKLSPGGDVKKHLSKMFNLRTELDSLQYTVDDIAMVEMLLESVPNQPEFENMKAAIRYNPNFGAFTPSGVRDMIRAADSRQKEFRG

InterPro domains:
  IPR061502 Copia/RE1/RE2-like, N-terminal domain [PF14223] (6-97)